Protein AF-A0A4Q6AWX2-F1 (afdb_monomer)

pLDDT: mean 88.72, std 8.05, range [54.59, 96.94]

Solvent-accessible surface area (backbone atoms only — not comparable to full-atom values): 6377 Å² total; per-residue (Å²): 136,73,80,95,66,71,98,64,73,82,87,63,81,78,70,78,75,79,71,51,75,69,52,51,56,57,70,70,48,86,83,80,77,82,81,88,83,80,59,59,42,78,63,57,87,61,71,85,36,51,67,72,68,32,60,77,82,61,52,81,91,46,31,56,68,40,42,55,77,80,29,90,43,68,51,78,69,59,58,80,82,46,77,74,52,73,66,59,58,59,72,76,112

Mean predicted aligned error: 7.88 Å

Radius of gyration: 19.4 Å; Cα contacts (8 Å, |Δi|>4): 46; chains: 1; bounding box: 30×40×50 Å

Foldseek 3Di:
DCPPDDPDCPPDDPDDPDDPPVVVVVVPDDPPDDDDDFDDEQDQQDPVCDVPQHDVPDDSLCSLVSRCVPGVDYHDPVVVVPNDDPVRVVVSD

Sequence (93 aa):
MHFGRVADEKGLDLSLPHPGKRTEGFLKLPHEGRGLIYCGAPIWSCKDWSGTVYPTKARPSEYLRHYAKHYPTVELNSSFYSIPTPDQVRRLW

Secondary structure (DSSP, 8-state):
--TT--S--TT---PPPPPPHHHHHHHTS---SPPPP--EES-S--GGGBTTTB-TT--GGGHHHHHTTT-SEE---HHHH-PPPHHHHHTT-

Structure (mmCIF, N/CA/C/O backbone):
data_AF-A0A4Q6AWX2-F1
#
_entry.id   AF-A0A4Q6AWX2-F1
#
loop_
_atom_site.group_PDB
_atom_site.id
_atom_site.type_symbol
_atom_site.label_atom_id
_atom_site.label_alt_id
_atom_site.label_comp_id
_atom_site.label_asym_id
_atom_site.label_entity_id
_atom_site.label_seq_id
_atom_site.pdbx_PDB_ins_code
_atom_site.Cartn_x
_atom_site.Cartn_y
_atom_site.Cartn_z
_atom_site.occupancy
_atom_site.B_iso_or_equiv
_atom_site.auth_seq_id
_atom_site.auth_comp_id
_atom_site.auth_asym_id
_atom_site.auth_atom_id
_atom_site.pdbx_PDB_model_num
ATOM 1 N N . MET A 1 1 ? 8.482 15.967 -7.866 1.00 54.59 1 MET A N 1
ATOM 2 C CA . MET A 1 1 ? 9.066 14.831 -8.615 1.00 54.59 1 MET A CA 1
ATOM 3 C C . MET A 1 1 ? 8.392 14.756 -9.976 1.00 54.59 1 MET A C 1
ATOM 5 O O . MET A 1 1 ? 7.173 14.824 -10.018 1.00 54.59 1 MET A O 1
ATOM 9 N N . HIS A 1 2 ? 9.158 14.652 -11.064 1.00 67.62 2 HIS A N 1
ATOM 10 C CA . HIS A 1 2 ? 8.639 14.484 -12.433 1.00 67.62 2 HIS A CA 1
ATOM 11 C C . HIS A 1 2 ? 8.989 13.089 -12.970 1.00 67.62 2 HIS A C 1
ATOM 13 O O . HIS A 1 2 ? 9.551 12.948 -14.050 1.00 67.62 2 HIS A O 1
ATOM 19 N N . PHE A 1 3 ? 8.728 12.055 -12.169 1.00 68.69 3 PHE A N 1
ATOM 20 C CA . PHE A 1 3 ? 8.998 10.679 -12.573 1.00 68.69 3 PHE A CA 1
ATOM 21 C C . PHE A 1 3 ? 8.047 10.272 -13.705 1.00 68.69 3 PHE A C 1
ATOM 23 O O . PHE A 1 3 ? 6.855 10.563 -13.628 1.00 68.69 3 PHE A O 1
ATOM 30 N N . GLY A 1 4 ? 8.577 9.652 -14.762 1.00 75.44 4 GLY A N 1
ATOM 31 C CA . GLY A 1 4 ? 7.789 9.221 -15.925 1.00 75.44 4 GLY A CA 1
ATOM 32 C C . GLY A 1 4 ? 7.209 10.353 -16.784 1.00 75.44 4 GLY A C 1
ATOM 33 O O . GLY A 1 4 ? 6.418 10.083 -17.681 1.00 75.44 4 GLY A O 1
ATOM 34 N N . ARG A 1 5 ? 7.576 11.619 -16.532 1.00 81.44 5 ARG A N 1
ATOM 35 C CA . ARG A 1 5 ? 7.094 12.752 -17.328 1.00 81.44 5 ARG A CA 1
ATOM 36 C C . ARG A 1 5 ? 7.901 12.861 -18.620 1.00 81.44 5 ARG A C 1
ATOM 38 O O . ARG A 1 5 ? 9.110 13.071 -18.569 1.00 81.44 5 ARG A O 1
ATOM 45 N N . VAL A 1 6 ? 7.220 12.782 -19.757 1.00 85.31 6 VAL A N 1
ATOM 46 C CA . VAL A 1 6 ? 7.783 13.117 -21.071 1.00 85.31 6 VAL A CA 1
ATOM 47 C C . VAL A 1 6 ? 7.440 14.562 -21.435 1.00 85.31 6 VAL A C 1
ATOM 49 O O . VAL A 1 6 ? 6.461 15.117 -20.935 1.00 85.31 6 VAL A O 1
ATOM 52 N N . ALA A 1 7 ? 8.290 15.198 -22.240 1.00 85.50 7 ALA A N 1
ATOM 53 C CA . ALA A 1 7 ? 8.069 16.571 -22.700 1.00 85.50 7 ALA A CA 1
ATOM 54 C C . ALA A 1 7 ? 7.002 16.655 -23.808 1.00 85.50 7 ALA A C 1
ATOM 56 O O . ALA A 1 7 ? 6.317 17.667 -23.907 1.00 85.50 7 ALA A O 1
ATOM 57 N N . ASP A 1 8 ? 6.877 15.590 -24.602 1.00 86.88 8 ASP A N 1
ATOM 58 C CA . ASP A 1 8 ? 5.896 15.387 -25.668 1.00 86.88 8 ASP A CA 1
ATOM 59 C C . ASP A 1 8 ? 5.576 13.884 -25.708 1.00 86.88 8 ASP A C 1
ATOM 61 O O . ASP A 1 8 ? 6.480 13.048 -25.641 1.00 86.88 8 ASP A O 1
ATOM 65 N N . GLU A 1 9 ? 4.296 13.535 -25.745 1.00 84.56 9 GLU A N 1
ATOM 66 C CA . GLU A 1 9 ? 3.796 12.164 -25.835 1.00 84.56 9 GLU A CA 1
ATOM 67 C C . GLU A 1 9 ? 3.836 11.586 -27.261 1.00 84.56 9 GLU A C 1
ATOM 69 O O . GLU A 1 9 ? 3.617 10.386 -27.454 1.00 84.56 9 GLU A O 1
ATOM 74 N N . LYS A 1 10 ? 4.116 12.409 -28.280 1.00 88.88 10 LYS A N 1
ATOM 75 C CA . LYS A 1 10 ? 4.179 11.953 -29.672 1.00 88.88 10 LYS A CA 1
ATOM 76 C C . LYS A 1 10 ? 5.287 10.921 -29.876 1.00 88.88 10 LYS A C 1
ATOM 78 O O . LYS A 1 10 ? 6.461 11.174 -29.625 1.00 88.88 10 LYS A O 1
ATOM 83 N N . GLY A 1 11 ? 4.901 9.762 -30.408 1.00 84.38 11 GLY A N 1
ATOM 84 C CA . GLY A 1 11 ? 5.815 8.650 -30.682 1.00 84.38 11 GLY A CA 1
ATOM 85 C C . GLY A 1 11 ? 6.116 7.771 -29.467 1.00 84.38 11 GLY A C 1
ATOM 86 O O . GLY A 1 11 ? 6.957 6.882 -29.573 1.00 84.38 11 GLY A O 1
ATOM 87 N N . LEU A 1 12 ? 5.437 7.989 -28.334 1.00 88.88 12 LEU A N 1
ATOM 88 C CA . LEU A 1 12 ? 5.546 7.100 -27.187 1.00 88.88 12 LEU A CA 1
ATOM 89 C C . LEU A 1 12 ? 4.904 5.749 -27.520 1.00 88.88 12 LEU A C 1
ATOM 91 O O . LEU A 1 12 ? 3.699 5.654 -27.762 1.00 88.88 12 LEU A O 1
ATOM 95 N N . ASP A 1 13 ? 5.717 4.699 -27.516 1.00 87.44 13 ASP A N 1
ATOM 96 C CA . ASP A 1 13 ? 5.214 3.335 -27.568 1.00 87.44 13 ASP A CA 1
ATOM 97 C C . ASP A 1 13 ? 4.634 2.969 -26.197 1.00 87.44 13 ASP A C 1
ATOM 99 O O . ASP A 1 13 ? 5.357 2.762 -25.223 1.00 87.44 13 ASP A O 1
ATOM 103 N N . LEU A 1 14 ? 3.304 2.954 -26.124 1.00 88.06 14 LEU A N 1
ATOM 104 C CA . LEU A 1 14 ? 2.541 2.557 -24.941 1.00 88.06 14 LEU A CA 1
ATOM 105 C C . LEU A 1 14 ? 2.154 1.074 -24.968 1.00 88.06 14 LEU A C 1
ATOM 107 O O . LEU A 1 14 ? 1.359 0.632 -24.134 1.00 88.06 14 LEU A O 1
ATOM 111 N N . SER A 1 15 ? 2.665 0.304 -25.932 1.00 91.69 15 SER A N 1
ATOM 112 C CA . SER A 1 15 ? 2.433 -1.130 -25.952 1.00 91.69 15 SER A CA 1
ATOM 113 C C . SER A 1 15 ? 3.045 -1.774 -24.710 1.00 91.69 15 SER A C 1
ATOM 115 O O . SER A 1 15 ? 4.134 -1.430 -24.243 1.00 91.69 15 SER A O 1
ATOM 117 N N . LEU A 1 16 ? 2.304 -2.714 -24.128 1.00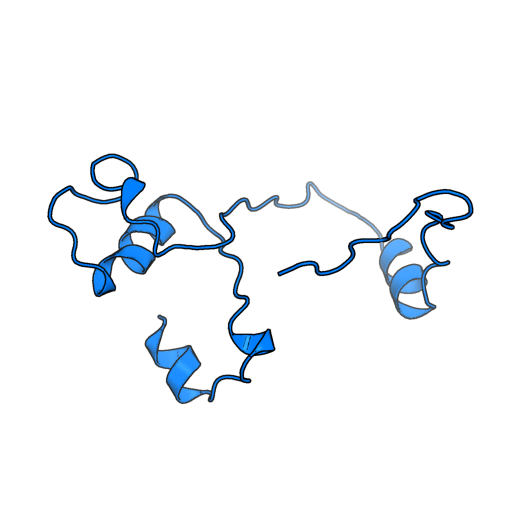 86.56 16 LEU A N 1
ATOM 118 C CA . LEU A 1 16 ? 2.854 -3.536 -23.065 1.00 86.56 16 LEU A CA 1
ATOM 119 C C . LEU A 1 16 ? 3.934 -4.438 -23.674 1.00 86.56 16 LEU A C 1
ATOM 121 O O . LEU A 1 16 ? 3.699 -5.026 -24.735 1.00 86.56 16 LEU A O 1
ATOM 125 N N . PRO A 1 17 ? 5.094 -4.597 -23.014 1.00 88.00 17 PRO A N 1
ATOM 126 C CA . PRO A 1 17 ? 6.113 -5.510 -23.500 1.00 88.00 17 PRO A CA 1
ATOM 127 C C . PRO A 1 17 ? 5.548 -6.929 -23.559 1.00 88.00 17 PRO A C 1
ATOM 129 O O . PRO A 1 17 ? 4.696 -7.311 -22.747 1.00 88.00 17 PRO A O 1
ATOM 132 N N . HIS A 1 18 ? 6.055 -7.734 -24.496 1.00 89.31 18 HIS A N 1
ATOM 133 C CA . HIS A 1 18 ? 5.698 -9.146 -24.525 1.00 89.31 18 HIS A CA 1
ATOM 134 C C . HIS A 1 18 ? 6.038 -9.782 -23.167 1.00 89.31 18 HIS A C 1
ATOM 136 O O . HIS A 1 18 ? 7.134 -9.539 -22.644 1.00 89.31 18 HIS A O 1
ATOM 142 N N . PRO A 1 19 ? 5.128 -10.569 -22.567 1.00 90.31 19 PRO A N 1
ATOM 143 C CA . PRO A 1 19 ? 5.400 -11.208 -21.292 1.00 90.31 19 PRO A CA 1
ATOM 144 C C . PRO A 1 19 ? 6.679 -12.046 -21.379 1.00 90.31 19 PRO A C 1
ATOM 146 O O . PRO A 1 19 ? 6.881 -12.793 -22.327 1.00 90.31 19 PRO A O 1
ATOM 149 N N . GLY A 1 20 ? 7.564 -11.946 -20.388 1.00 92.00 20 GLY A N 1
ATOM 150 C CA . GLY A 1 20 ? 8.725 -12.836 -20.330 1.00 92.00 20 GLY A CA 1
ATOM 151 C C . GLY A 1 20 ? 8.305 -14.290 -20.075 1.00 92.00 20 GLY A C 1
ATOM 152 O O . GLY A 1 20 ? 7.233 -14.545 -19.525 1.00 92.00 20 GLY A O 1
ATOM 153 N N . LYS A 1 21 ? 9.196 -15.253 -20.359 1.00 92.25 21 LYS A N 1
ATOM 154 C CA . LYS A 1 21 ? 8.947 -16.706 -20.191 1.00 92.25 21 LYS A CA 1
ATOM 155 C C . LYS A 1 21 ? 8.319 -17.087 -18.841 1.00 92.25 21 LYS A C 1
ATOM 157 O O . LYS A 1 21 ? 7.466 -17.967 -18.776 1.00 92.25 21 LYS A O 1
ATOM 162 N N . ARG A 1 22 ? 8.732 -16.420 -17.752 1.00 90.12 22 ARG A N 1
ATOM 163 C CA . ARG A 1 22 ? 8.173 -16.637 -16.405 1.00 90.12 22 ARG A CA 1
ATOM 164 C C . ARG A 1 22 ? 6.699 -16.232 -16.326 1.00 90.12 22 ARG A C 1
ATOM 166 O O . ARG A 1 22 ? 5.896 -16.982 -15.780 1.00 90.12 22 ARG A O 1
ATOM 173 N N . THR A 1 23 ? 6.357 -15.063 -16.861 1.00 91.06 23 THR A N 1
ATOM 174 C CA . THR A 1 23 ? 4.984 -14.546 -16.882 1.00 91.06 23 THR A CA 1
ATOM 175 C C . THR A 1 23 ? 4.104 -15.399 -17.784 1.00 91.06 23 THR A C 1
ATOM 177 O O . THR A 1 23 ? 3.010 -15.766 -17.375 1.00 91.06 23 THR A O 1
ATOM 180 N N . GLU A 1 24 ? 4.592 -15.797 -18.961 1.00 91.19 24 GLU A N 1
ATOM 181 C CA . GLU A 1 24 ? 3.862 -16.724 -19.834 1.00 91.19 24 GLU A CA 1
ATOM 182 C C . GLU A 1 24 ? 3.547 -18.052 -19.138 1.00 91.19 24 GLU A C 1
ATOM 184 O O . GLU A 1 24 ? 2.438 -18.564 -19.263 1.00 91.19 24 GLU A O 1
ATOM 189 N N . GLY A 1 25 ? 4.512 -18.609 -18.397 1.00 89.75 25 GLY A N 1
ATOM 190 C CA . GLY A 1 25 ? 4.309 -19.827 -17.616 1.00 89.75 25 GLY A CA 1
ATOM 191 C C . GLY A 1 25 ? 3.226 -19.658 -16.552 1.00 89.75 25 GLY A C 1
ATOM 192 O O . GLY A 1 25 ? 2.349 -20.507 -16.443 1.00 89.75 25 GLY A O 1
ATOM 193 N N . PHE A 1 26 ? 3.248 -18.539 -15.819 1.00 87.00 26 PHE A N 1
ATOM 194 C CA . PHE A 1 26 ? 2.239 -18.219 -14.807 1.00 87.00 26 PHE A CA 1
ATOM 195 C C . PHE A 1 26 ? 0.838 -18.043 -15.405 1.00 87.00 26 PHE A C 1
ATOM 197 O O . PHE A 1 26 ? -0.126 -18.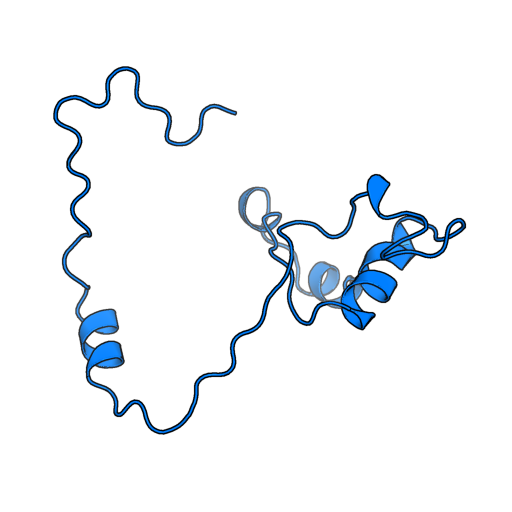585 -14.878 1.00 87.00 26 PHE A O 1
ATOM 204 N N . LEU A 1 27 ? 0.717 -17.324 -16.525 1.00 86.50 27 LEU A N 1
ATOM 205 C CA . LEU A 1 27 ? -0.575 -17.071 -17.171 1.00 86.50 27 LEU A CA 1
ATOM 206 C C . LEU A 1 27 ? -1.241 -18.351 -17.695 1.00 86.50 27 LEU A C 1
ATOM 208 O O . LEU A 1 27 ? -2.466 -18.404 -17.758 1.00 86.50 27 LEU A O 1
ATOM 212 N N . LYS A 1 28 ? -0.449 -19.375 -18.041 1.00 88.88 28 LYS A N 1
ATOM 213 C CA . LYS A 1 28 ? -0.926 -20.696 -18.484 1.00 88.88 28 LYS A CA 1
ATOM 214 C C . LYS A 1 28 ? -1.373 -21.606 -17.336 1.00 88.88 28 LYS A C 1
ATOM 216 O O . LYS A 1 28 ? -1.929 -22.667 -17.613 1.00 88.88 28 LYS A O 1
ATOM 221 N N . LEU A 1 29 ? -1.103 -21.245 -16.079 1.00 86.88 29 LEU A N 1
ATOM 222 C CA . LEU A 1 29 ? -1.567 -22.028 -14.937 1.00 86.88 29 LEU A CA 1
ATOM 223 C C . LEU A 1 29 ? -3.103 -22.002 -14.873 1.00 86.88 29 LEU A C 1
ATOM 225 O O . LEU A 1 29 ? -3.710 -20.997 -15.245 1.00 86.88 29 LEU A O 1
ATOM 229 N N . PRO A 1 30 ? -3.746 -23.089 -14.417 1.00 84.44 30 PRO A N 1
ATOM 230 C CA . PRO A 1 30 ? -5.188 -23.104 -14.226 1.00 84.44 30 PRO A CA 1
ATOM 231 C C . PRO A 1 30 ? -5.587 -22.057 -13.180 1.00 84.44 30 PRO A C 1
ATOM 233 O O . PRO A 1 30 ? -5.105 -22.068 -12.047 1.00 84.44 30 PRO A O 1
ATOM 236 N N . HIS A 1 31 ? -6.481 -21.149 -13.569 1.00 76.00 31 HIS A N 1
ATOM 237 C CA . HIS A 1 31 ? -7.057 -20.139 -12.682 1.00 76.00 31 HIS A CA 1
ATOM 238 C C . HIS A 1 31 ? -8.376 -20.674 -12.122 1.00 76.00 31 HIS A C 1
ATOM 240 O O . HIS A 1 31 ? -9.455 -20.326 -12.598 1.00 76.00 31 HIS A O 1
ATOM 246 N N . GLU A 1 32 ? -8.294 -21.582 -11.153 1.00 73.88 32 GLU A N 1
ATOM 247 C CA . GLU A 1 32 ? -9.472 -22.123 -10.470 1.00 73.88 32 GLU A CA 1
ATOM 248 C C . GLU A 1 32 ? -9.821 -21.273 -9.236 1.00 73.88 32 GLU A C 1
ATOM 250 O O . GLU A 1 32 ? -8.977 -21.007 -8.381 1.00 73.88 32 GLU A O 1
ATOM 255 N N . GLY A 1 33 ? -11.084 -20.844 -9.134 1.00 71.88 33 GLY A N 1
ATOM 256 C CA . GLY A 1 33 ? -11.610 -20.072 -8.001 1.00 71.88 33 GLY A CA 1
ATOM 257 C C . GLY A 1 33 ? -11.776 -18.568 -8.259 1.00 71.88 33 GLY A C 1
ATOM 258 O O . GLY A 1 33 ? -11.355 -18.020 -9.275 1.00 71.88 33 GLY A O 1
ATOM 259 N N . ARG A 1 34 ? -12.443 -17.875 -7.326 1.00 78.50 34 ARG A N 1
ATOM 260 C CA . ARG A 1 34 ? -12.504 -16.405 -7.312 1.00 78.50 34 ARG A CA 1
ATOM 261 C C . ARG A 1 34 ? -11.255 -15.886 -6.603 1.00 78.50 34 ARG A C 1
ATOM 263 O O . ARG A 1 34 ? -11.075 -16.168 -5.421 1.00 78.50 34 ARG A 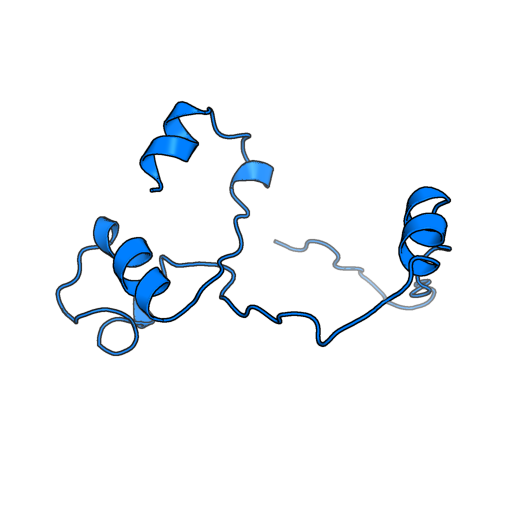O 1
ATOM 270 N N . GLY A 1 35 ? -10.409 -15.139 -7.311 1.00 77.88 35 GLY A N 1
ATOM 271 C CA . GLY A 1 35 ? -9.258 -14.471 -6.702 1.00 77.88 35 GLY A CA 1
ATOM 272 C C . GLY A 1 35 ? -9.697 -13.515 -5.589 1.00 77.88 35 GLY A C 1
ATOM 273 O O . GLY A 1 35 ? -10.700 -12.812 -5.724 1.00 77.88 35 GLY A O 1
ATOM 274 N N . LEU A 1 36 ? -8.954 -13.494 -4.483 1.00 86.00 36 LEU A N 1
ATOM 275 C CA . LEU A 1 36 ? -9.164 -12.517 -3.417 1.00 86.00 36 LEU A CA 1
ATOM 276 C C . LEU A 1 36 ? -8.587 -11.171 -3.862 1.00 86.00 36 LEU A C 1
ATOM 278 O O . LEU A 1 36 ? -7.403 -11.071 -4.180 1.00 86.00 36 LEU A O 1
ATOM 282 N N . ILE A 1 37 ? -9.431 -10.142 -3.886 1.00 89.50 37 ILE A N 1
ATOM 283 C CA . ILE A 1 37 ? -9.015 -8.766 -4.159 1.00 89.50 37 ILE A CA 1
ATOM 284 C C . ILE A 1 37 ? -8.861 -8.057 -2.818 1.00 89.50 37 ILE A C 1
ATOM 286 O O . ILE A 1 37 ? -9.811 -7.974 -2.040 1.00 89.50 37 ILE A O 1
ATOM 290 N N . TYR A 1 38 ? -7.666 -7.531 -2.565 1.00 93.25 38 TYR A N 1
ATOM 291 C CA . TYR A 1 38 ? -7.376 -6.716 -1.395 1.00 93.25 38 TYR A CA 1
ATOM 292 C C . TYR A 1 38 ? -7.124 -5.272 -1.818 1.00 93.25 38 TYR A C 1
ATOM 294 O O . TYR A 1 38 ? -6.345 -5.022 -2.737 1.00 93.25 38 TYR A O 1
ATOM 302 N N . CYS A 1 39 ? -7.752 -4.330 -1.120 1.00 94.94 39 CYS A N 1
ATOM 303 C CA . CYS A 1 39 ? -7.634 -2.903 -1.401 1.00 94.94 39 CYS A CA 1
ATOM 304 C C . CYS A 1 39 ? -7.022 -2.166 -0.210 1.00 94.94 39 CYS A C 1
ATOM 306 O O . CYS A 1 39 ? -7.356 -2.435 0.944 1.00 94.94 39 CYS A O 1
ATOM 308 N N . GLY A 1 40 ? -6.168 -1.199 -0.520 1.00 95.50 40 GLY A N 1
ATOM 309 C CA . GLY A 1 40 ? -5.460 -0.382 0.449 1.00 95.50 40 GLY A CA 1
ATOM 310 C C . GLY A 1 40 ? -5.004 0.935 -0.167 1.00 95.50 40 GLY A C 1
ATOM 311 O O . GLY A 1 40 ? -5.216 1.194 -1.349 1.00 95.50 40 GLY A O 1
ATOM 312 N N . ALA A 1 41 ? -4.380 1.768 0.651 1.00 95.12 41 ALA A N 1
ATOM 313 C CA . ALA A 1 41 ? -3.850 3.068 0.298 1.00 95.12 41 ALA A CA 1
ATOM 314 C C . ALA A 1 41 ? -2.321 3.019 0.142 1.00 95.12 41 ALA A C 1
ATOM 316 O O . ALA A 1 41 ? -1.659 2.162 0.741 1.00 95.12 41 ALA A O 1
ATOM 317 N N . PRO A 1 42 ? -1.734 3.984 -0.589 1.00 94.12 42 PRO A N 1
ATOM 318 C CA . PRO A 1 42 ? -0.287 4.064 -0.750 1.00 94.12 42 PRO A CA 1
ATOM 319 C C . PRO A 1 42 ? 0.450 4.584 0.500 1.00 94.12 42 PRO A C 1
ATOM 321 O O . PRO A 1 42 ? 1.666 4.762 0.497 1.00 94.12 42 PRO A O 1
ATOM 324 N N . ILE A 1 43 ? -0.293 4.908 1.562 1.00 93.00 43 ILE A N 1
ATOM 325 C CA . ILE A 1 43 ? 0.207 5.519 2.791 1.00 93.00 43 ILE A CA 1
ATOM 326 C C . ILE A 1 43 ? -0.762 5.231 3.944 1.00 93.00 43 ILE A C 1
ATOM 328 O O . ILE A 1 43 ? -1.969 5.166 3.737 1.00 93.00 43 ILE A O 1
ATOM 332 N N . TRP A 1 44 ? -0.249 5.120 5.171 1.00 94.19 44 TRP A N 1
ATOM 333 C CA . TRP A 1 44 ? -1.065 5.095 6.397 1.00 94.19 44 TRP A CA 1
ATOM 334 C C . TRP A 1 44 ? -0.853 6.347 7.259 1.00 94.19 44 TRP A C 1
ATOM 336 O O . TRP A 1 44 ? -1.645 6.661 8.136 1.00 94.19 44 TRP A O 1
ATOM 346 N N . SER A 1 45 ? 0.200 7.127 7.043 1.00 93.00 45 SER A N 1
ATOM 347 C CA . SER A 1 45 ? 0.513 8.304 7.860 1.00 93.00 45 SER A CA 1
ATOM 348 C C . SER A 1 45 ? -0.288 9.575 7.501 1.00 93.00 45 SER A C 1
ATOM 350 O O . SER A 1 45 ? 0.164 10.687 7.777 1.00 93.00 45 SER A O 1
ATOM 352 N N . CYS A 1 46 ? -1.485 9.443 6.912 1.00 94.25 46 CYS A N 1
ATOM 353 C CA . CYS A 1 46 ? -2.327 10.570 6.494 1.00 94.25 46 CYS A CA 1
ATOM 354 C C . CYS A 1 46 ? -3.100 11.190 7.675 1.00 94.25 46 CYS A C 1
ATOM 356 O O . CYS A 1 46 ? -4.028 10.589 8.212 1.00 94.25 46 CYS A O 1
ATOM 358 N N . LYS A 1 47 ? -2.737 12.414 8.082 1.00 93.88 47 LYS A N 1
ATOM 359 C CA . LYS A 1 47 ? -3.373 13.115 9.218 1.00 93.88 47 LYS A CA 1
ATOM 360 C C . LYS A 1 47 ? -4.835 13.492 8.964 1.00 93.88 47 LYS A C 1
ATOM 362 O O . LYS A 1 47 ? -5.610 13.544 9.917 1.00 93.88 47 LYS A O 1
ATOM 367 N N . ASP A 1 48 ? -5.210 13.703 7.706 1.00 95.19 48 ASP A N 1
ATOM 368 C CA . ASP A 1 48 ? -6.563 14.121 7.312 1.00 95.19 48 ASP A CA 1
ATOM 369 C C . ASP A 1 48 ? -7.616 13.034 7.569 1.00 95.19 48 ASP A C 1
ATOM 371 O O . ASP A 1 48 ? -8.815 1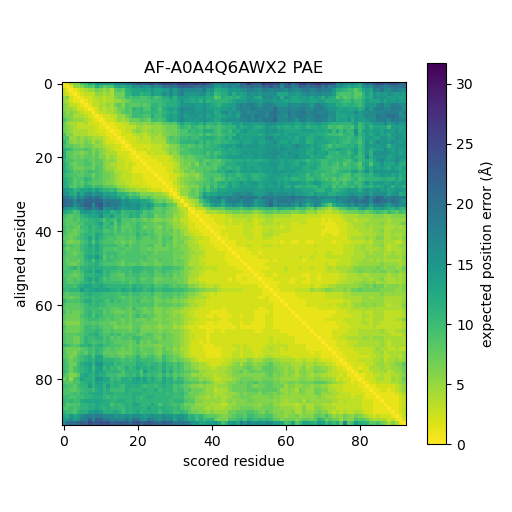3.296 7.544 1.00 95.19 48 ASP A O 1
ATOM 375 N N . TRP A 1 49 ? -7.183 11.808 7.871 1.00 96.12 49 TRP A N 1
ATOM 376 C CA . TRP A 1 49 ? -8.075 10.717 8.259 1.00 96.12 49 TRP A CA 1
ATOM 377 C C . TRP A 1 49 ? -8.424 10.706 9.757 1.00 96.12 49 TRP A C 1
ATOM 379 O O . TRP A 1 49 ? -9.115 9.802 10.237 1.00 96.12 49 TRP A O 1
ATOM 389 N N . SER A 1 50 ? -7.963 11.702 10.517 1.00 96.19 50 SER A N 1
ATOM 390 C CA . SER A 1 50 ? -8.383 11.915 11.902 1.00 96.19 50 SER A CA 1
ATOM 391 C C . SER A 1 50 ? -9.886 12.195 11.981 1.00 96.19 50 SER A C 1
ATOM 393 O O . SER A 1 50 ? -10.411 13.063 11.291 1.00 96.19 50 SER A O 1
ATOM 395 N N . GLY A 1 51 ? -10.594 11.445 12.821 1.00 95.50 51 GLY A N 1
ATOM 396 C CA . GLY A 1 51 ? -12.052 11.476 12.936 1.00 95.50 51 GLY A CA 1
ATOM 397 C C . GLY A 1 51 ? -12.798 10.588 11.934 1.00 95.50 51 GLY A C 1
ATOM 398 O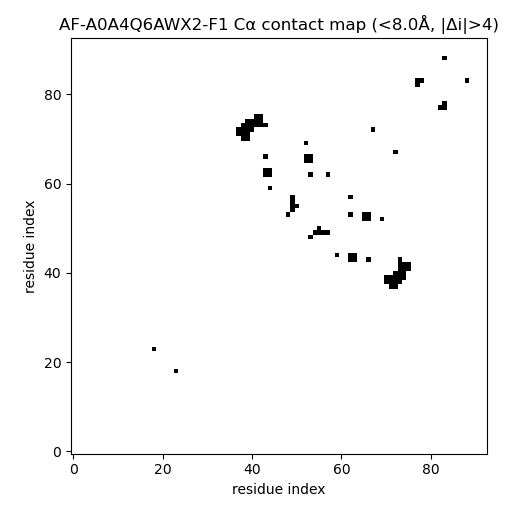 O . GLY A 1 51 ? -14.006 10.431 12.086 1.00 95.50 51 GLY A O 1
ATOM 399 N N . THR A 1 52 ? -12.114 9.981 10.956 1.00 95.00 52 THR A N 1
ATOM 400 C CA . THR A 1 52 ? -12.718 9.047 9.987 1.00 95.00 52 THR A CA 1
ATOM 401 C C . THR A 1 52 ? -12.117 7.648 10.111 1.00 95.00 52 THR A C 1
ATOM 403 O O . THR A 1 52 ? -12.756 6.759 10.667 1.00 95.00 52 THR A O 1
ATOM 406 N N . VAL A 1 53 ? -10.877 7.448 9.656 1.00 95.31 53 VAL A N 1
ATOM 407 C CA . VAL A 1 53 ? -10.144 6.173 9.794 1.00 95.31 53 VAL A CA 1
ATOM 408 C C . VAL A 1 53 ? -9.470 6.080 11.165 1.00 95.31 53 VAL A C 1
ATOM 410 O O . VAL A 1 53 ? -9.319 4.994 11.725 1.00 95.31 53 VAL A O 1
ATOM 413 N N . TYR A 1 54 ? -9.060 7.218 11.734 1.00 96.94 54 TYR A N 1
ATOM 414 C CA . TYR A 1 54 ? -8.366 7.289 13.022 1.00 96.94 54 TYR A CA 1
ATOM 415 C C . TYR A 1 54 ? -9.230 7.977 14.075 1.00 96.94 54 TYR A C 1
ATOM 417 O O . TYR A 1 54 ? -9.914 8.948 13.762 1.00 96.94 54 TYR A O 1
ATOM 425 N N . PRO A 1 55 ? -9.173 7.560 15.350 1.00 96.38 55 PRO A N 1
ATOM 426 C CA . PRO A 1 55 ? -9.708 8.369 16.437 1.00 96.38 55 PRO A CA 1
ATOM 427 C C . PRO A 1 55 ? -9.100 9.775 16.429 1.00 96.38 55 PRO A C 1
ATOM 429 O O . PRO A 1 55 ? -7.909 9.936 16.169 1.00 96.38 55 PRO A O 1
ATOM 432 N N . THR A 1 56 ? -9.884 10.787 16.801 1.00 95.75 56 THR A N 1
ATOM 433 C CA . THR A 1 56 ? -9.461 12.203 16.768 1.00 95.75 56 THR A CA 1
ATOM 434 C C . THR A 1 56 ? -8.210 12.509 17.597 1.00 95.75 56 THR A C 1
ATOM 436 O O . THR A 1 56 ? -7.490 13.461 17.310 1.00 95.75 56 THR A O 1
ATOM 439 N N . LYS A 1 57 ? -7.936 11.696 18.624 1.00 94.75 57 LYS A N 1
ATOM 440 C CA . LYS A 1 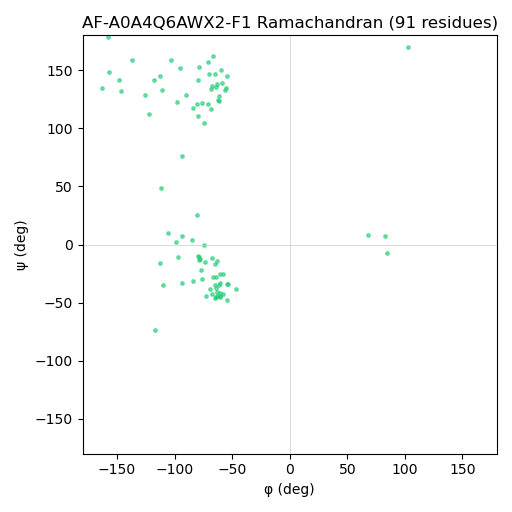57 ? -6.780 11.823 19.525 1.00 94.75 57 LYS A CA 1
ATOM 441 C C . LYS A 1 57 ? -5.685 10.779 19.273 1.00 94.75 57 LYS A C 1
ATOM 443 O O . LYS A 1 57 ? -4.786 10.644 20.099 1.00 94.75 57 LYS A O 1
ATOM 448 N N . ALA A 1 58 ? -5.769 10.011 18.186 1.00 95.62 58 ALA A N 1
ATOM 449 C CA . ALA A 1 58 ? -4.767 8.998 17.876 1.00 95.62 58 ALA A CA 1
ATOM 450 C C . ALA A 1 58 ? -3.404 9.646 17.604 1.00 95.62 58 ALA A C 1
ATOM 452 O O . ALA A 1 58 ? -3.297 10.637 16.874 1.00 95.62 58 ALA A O 1
ATOM 453 N N . ARG A 1 59 ? -2.347 9.066 18.173 1.00 95.56 59 ARG A N 1
ATOM 454 C CA . ARG A 1 59 ? -0.970 9.486 17.906 1.00 95.56 59 ARG A CA 1
ATOM 455 C C . ARG A 1 59 ? -0.507 8.905 16.567 1.00 95.56 59 ARG A C 1
ATOM 457 O O . ARG A 1 59 ? -0.937 7.811 16.207 1.00 95.56 59 ARG A O 1
ATOM 464 N N . PRO A 1 60 ? 0.434 9.552 15.856 1.00 93.31 60 PRO A N 1
ATOM 465 C CA . PRO A 1 60 ? 0.953 9.036 14.586 1.00 93.31 60 PRO A CA 1
ATOM 466 C C . PRO A 1 60 ? 1.502 7.604 14.654 1.00 93.31 60 PRO A C 1
ATOM 468 O O . PRO A 1 60 ? 1.335 6.836 13.710 1.00 93.31 60 PRO A O 1
ATOM 471 N N . SER A 1 61 ? 2.105 7.212 15.783 1.00 92.06 61 SER A N 1
ATOM 472 C CA . SER A 1 61 ? 2.586 5.841 16.011 1.00 92.06 61 SER A CA 1
ATOM 473 C C . SER A 1 61 ? 1.465 4.795 16.060 1.00 92.06 61 SER A C 1
ATOM 475 O O . SER A 1 61 ? 1.727 3.607 15.919 1.00 92.06 61 SER A O 1
ATOM 477 N N . GLU A 1 62 ? 0.215 5.219 16.242 1.00 94.31 62 GLU A N 1
ATOM 478 C CA . GLU A 1 62 ? -0.963 4.353 16.322 1.00 94.31 62 GLU A CA 1
ATOM 479 C C . GLU A 1 62 ? -1.695 4.253 14.976 1.00 94.31 62 GLU A C 1
ATOM 481 O O . GLU A 1 62 ? -2.569 3.398 14.825 1.00 94.31 62 GLU A O 1
ATOM 486 N N . TYR A 1 63 ? -1.347 5.087 13.988 1.00 95.44 63 TYR A N 1
ATOM 487 C CA . TYR A 1 63 ? -2.072 5.176 12.717 1.00 95.44 63 TYR A CA 1
ATOM 488 C C . TYR A 1 63 ? -2.077 3.859 11.954 1.00 95.44 63 TYR A C 1
ATOM 490 O O . TYR A 1 63 ? -3.141 3.442 11.517 1.00 95.44 63 TYR A O 1
ATOM 498 N N . LEU A 1 64 ? -0.942 3.154 11.861 1.00 93.50 64 LEU A N 1
ATOM 499 C CA . LEU A 1 64 ? -0.895 1.863 11.165 1.00 93.50 64 LEU A CA 1
ATOM 500 C C . LEU A 1 64 ? -1.839 0.845 11.814 1.00 93.50 64 LEU A C 1
ATOM 502 O O . LEU A 1 64 ? -2.589 0.157 11.128 1.00 93.50 64 LEU A O 1
ATOM 506 N N . ARG A 1 65 ? -1.864 0.810 13.152 1.00 93.81 65 ARG A N 1
ATOM 507 C CA . ARG A 1 65 ? -2.744 -0.079 13.915 1.00 93.81 65 ARG A CA 1
ATOM 508 C C . ARG A 1 65 ? -4.219 0.246 13.697 1.00 93.81 65 ARG A C 1
ATOM 510 O O . ARG A 1 65 ? -5.039 -0.664 13.682 1.00 93.81 65 ARG A O 1
ATOM 517 N N . HIS A 1 66 ? -4.578 1.523 13.580 1.00 95.88 66 HIS A N 1
ATOM 518 C CA . HIS A 1 66 ? -5.953 1.915 13.271 1.00 95.88 66 HIS A CA 1
ATOM 519 C C . HIS A 1 66 ? -6.308 1.630 11.813 1.00 95.88 66 HIS A C 1
ATOM 521 O O . HIS A 1 66 ? -7.345 1.031 11.555 1.00 95.88 66 HIS A O 1
ATOM 527 N N . TYR A 1 67 ? -5.419 1.966 10.884 1.00 96.25 67 TYR A N 1
ATOM 528 C CA . TYR A 1 67 ? -5.560 1.697 9.460 1.00 96.25 67 TYR A CA 1
ATOM 529 C C . TYR A 1 67 ? -5.818 0.208 9.174 1.00 96.25 67 TYR A C 1
ATOM 531 O O . TYR A 1 67 ? -6.782 -0.127 8.486 1.00 96.25 67 TYR A O 1
ATOM 539 N N . ALA A 1 68 ? -5.034 -0.686 9.787 1.00 95.25 68 ALA A N 1
ATOM 540 C CA . ALA A 1 68 ? -5.134 -2.137 9.607 1.00 95.25 68 ALA A CA 1
ATOM 541 C C . ALA A 1 68 ? -6.471 -2.745 10.079 1.00 95.25 68 ALA A C 1
ATOM 543 O O . ALA A 1 68 ? -6.782 -3.884 9.744 1.00 95.25 68 ALA A O 1
ATOM 544 N N . LYS A 1 69 ? -7.285 -2.003 10.846 1.00 95.00 69 LYS A N 1
ATOM 545 C CA . LYS A 1 69 ? -8.648 -2.431 11.213 1.00 95.00 69 LYS A CA 1
ATOM 546 C C . LYS A 1 69 ? -9.652 -2.261 10.076 1.00 95.00 69 LYS A C 1
ATOM 548 O O . LYS A 1 69 ? -10.705 -2.888 10.112 1.00 95.00 69 LYS A O 1
ATOM 553 N N . HIS A 1 70 ? -9.352 -1.391 9.117 1.00 94.31 70 HIS A N 1
ATOM 554 C CA . HIS A 1 70 ? -10.248 -1.034 8.020 1.00 94.31 70 HIS A CA 1
ATOM 555 C C . HIS A 1 70 ? -9.753 -1.573 6.679 1.00 94.31 70 HIS A C 1
ATOM 557 O O . HIS A 1 70 ? -10.566 -1.963 5.845 1.00 94.31 70 HIS A O 1
ATOM 563 N N . TYR A 1 71 ? -8.433 -1.619 6.485 1.00 95.56 71 TYR A N 1
ATOM 564 C CA . TYR A 1 71 ? -7.821 -1.990 5.216 1.00 95.56 71 TYR A CA 1
ATOM 565 C C . TYR A 1 71 ? -6.819 -3.136 5.396 1.00 95.56 71 TYR A C 1
ATOM 567 O O . TYR A 1 71 ? -5.920 -3.035 6.233 1.00 95.56 71 TYR A O 1
ATOM 575 N N . PRO A 1 72 ? -6.937 -4.215 4.603 1.00 94.62 72 PRO A N 1
ATOM 576 C CA . PRO A 1 72 ? -6.083 -5.395 4.721 1.00 94.62 72 PRO A CA 1
ATOM 577 C C . PRO A 1 72 ? -4.691 -5.222 4.096 1.00 94.62 72 PRO A C 1
ATOM 579 O O . PRO A 1 72 ? -3.820 -6.059 4.322 1.00 94.62 72 PRO A O 1
ATOM 582 N N . THR A 1 73 ? -4.470 -4.179 3.290 1.00 95.75 73 THR A N 1
ATOM 583 C CA . THR A 1 73 ? -3.199 -3.947 2.586 1.00 95.75 73 THR A CA 1
ATOM 584 C C . THR A 1 73 ? -2.767 -2.483 2.630 1.00 95.75 73 THR A C 1
ATOM 586 O O . THR A 1 73 ? -3.574 -1.578 2.853 1.00 95.75 73 THR A O 1
ATOM 589 N N . VAL A 1 74 ? -1.469 -2.246 2.429 1.00 94.06 74 VAL A N 1
ATOM 590 C CA . VAL A 1 74 ? -0.851 -0.918 2.314 1.00 94.06 74 VAL A CA 1
ATOM 591 C C . VAL A 1 74 ? 0.352 -1.001 1.373 1.00 94.06 74 VAL A C 1
ATOM 593 O O . VAL A 1 74 ? 1.075 -1.998 1.390 1.00 94.06 74 VAL A O 1
ATOM 596 N N . GLU A 1 75 ? 0.566 0.019 0.543 1.00 92.62 75 GLU A N 1
ATOM 597 C CA . GLU A 1 75 ? 1.780 0.117 -0.281 1.00 92.62 75 GLU A CA 1
ATOM 598 C C . GLU A 1 75 ? 2.951 0.643 0.559 1.00 92.62 75 GLU A C 1
ATOM 600 O O . GLU A 1 75 ? 2.789 1.545 1.384 1.00 92.62 75 GLU A O 1
ATOM 605 N N . LEU A 1 76 ? 4.150 0.108 0.329 1.00 88.00 76 LEU A N 1
ATOM 606 C CA . LEU A 1 76 ? 5.377 0.573 0.968 1.00 88.00 76 LEU A CA 1
ATOM 607 C C . LEU A 1 76 ? 6.397 0.986 -0.086 1.00 88.00 76 LEU A C 1
ATOM 609 O O . LEU A 1 76 ? 6.974 0.141 -0.761 1.00 88.00 76 LEU A O 1
ATOM 613 N N . ASN A 1 77 ? 6.687 2.285 -0.137 1.00 88.19 77 ASN A N 1
ATOM 614 C CA . ASN A 1 77 ? 7.701 2.850 -1.032 1.00 88.19 77 ASN A CA 1
ATOM 615 C C . ASN A 1 77 ? 9.046 3.107 -0.341 1.00 88.19 77 ASN A C 1
ATOM 617 O O . ASN A 1 77 ? 9.978 3.610 -0.961 1.00 88.19 77 ASN A O 1
ATOM 621 N N . SER A 1 78 ? 9.186 2.770 0.946 1.00 83.12 78 SER A N 1
ATOM 622 C CA . SER A 1 78 ? 10.427 3.008 1.696 1.00 83.12 78 SER A CA 1
ATOM 623 C C . SER A 1 78 ? 11.624 2.252 1.118 1.00 83.12 78 SER A C 1
ATOM 625 O O . SER A 1 78 ? 12.726 2.794 1.106 1.00 83.12 78 SER A O 1
ATOM 627 N N . SER A 1 79 ? 11.402 1.047 0.582 1.00 86.44 79 SER A N 1
ATOM 628 C CA . SER A 1 79 ? 12.428 0.209 -0.056 1.00 86.44 79 SER A CA 1
ATO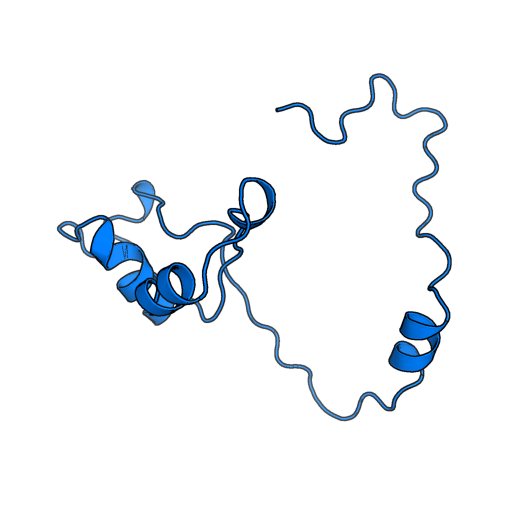M 629 C C . SER A 1 79 ? 13.080 0.864 -1.273 1.00 86.44 79 SER A C 1
ATOM 631 O O . SER A 1 79 ? 14.226 0.552 -1.582 1.00 86.44 79 SER A O 1
ATOM 633 N N . PHE A 1 80 ? 12.386 1.795 -1.931 1.00 86.06 80 PHE A N 1
ATOM 634 C CA . PHE A 1 80 ? 12.947 2.579 -3.028 1.00 86.06 80 PHE A CA 1
ATOM 635 C C . PHE A 1 80 ? 14.090 3.489 -2.558 1.00 86.06 80 PHE A C 1
ATOM 637 O O . PHE A 1 80 ? 15.057 3.696 -3.284 1.00 86.06 80 PHE A O 1
ATOM 644 N N . TYR A 1 81 ? 13.989 4.021 -1.337 1.00 86.00 81 TYR A N 1
ATOM 645 C CA . TYR A 1 81 ? 14.987 4.928 -0.769 1.00 86.00 81 TYR A CA 1
ATOM 646 C C . TYR A 1 81 ? 16.038 4.191 0.062 1.00 86.00 81 TYR A C 1
ATOM 648 O O . TYR A 1 81 ? 17.188 4.617 0.117 1.00 86.00 81 TYR A O 1
ATOM 656 N N . SER A 1 82 ? 15.647 3.109 0.736 1.00 89.12 82 SER A N 1
ATOM 657 C CA . SER A 1 82 ? 16.552 2.264 1.510 1.00 89.12 82 SER A CA 1
ATOM 658 C C . SER A 1 82 ? 15.912 0.912 1.805 1.00 89.12 82 SER A C 1
ATOM 660 O O . SER A 1 82 ? 14.760 0.840 2.239 1.00 89.12 82 SER A O 1
ATOM 662 N N . ILE A 1 83 ? 16.670 -0.167 1.613 1.00 92.75 83 ILE A N 1
ATOM 663 C CA . ILE A 1 83 ? 16.221 -1.514 1.967 1.00 92.75 83 ILE A CA 1
ATOM 664 C C . ILE A 1 83 ? 16.201 -1.644 3.498 1.00 92.75 83 ILE A C 1
ATOM 666 O O . ILE A 1 83 ? 17.248 -1.480 4.130 1.00 92.75 83 ILE A O 1
ATOM 670 N N . PRO A 1 84 ? 15.042 -1.939 4.116 1.00 88.50 84 PRO A N 1
ATOM 671 C CA . PRO A 1 84 ? 14.957 -2.044 5.564 1.00 88.50 84 PRO A CA 1
ATOM 672 C C . PRO A 1 84 ? 15.688 -3.289 6.076 1.00 88.50 84 PRO A C 1
ATOM 674 O O . PRO A 1 84 ? 15.682 -4.346 5.443 1.00 88.50 84 PRO A O 1
ATOM 677 N N . THR A 1 85 ? 16.272 -3.190 7.268 1.00 92.81 85 THR A N 1
ATOM 678 C CA . THR A 1 85 ? 16.806 -4.355 7.977 1.00 92.81 85 THR A CA 1
ATOM 679 C C . THR A 1 85 ? 15.665 -5.241 8.492 1.00 92.81 85 THR A C 1
ATOM 681 O O . THR A 1 85 ? 14.558 -4.749 8.743 1.00 92.81 85 THR A O 1
ATOM 684 N N . PRO A 1 86 ? 15.910 -6.540 8.740 1.00 92.31 86 PRO A N 1
ATOM 685 C CA . PRO A 1 86 ? 14.906 -7.416 9.342 1.00 92.31 86 PRO A CA 1
ATOM 686 C C . PRO A 1 86 ? 14.330 -6.884 10.667 1.00 92.31 86 PRO A C 1
ATOM 688 O O . PRO A 1 86 ? 13.146 -7.069 10.935 1.00 92.31 86 PRO A O 1
ATOM 691 N N . ASP A 1 87 ? 15.131 -6.185 11.480 1.00 93.69 87 ASP A N 1
ATOM 692 C CA . ASP A 1 87 ? 14.661 -5.560 12.725 1.00 93.69 87 ASP A CA 1
ATOM 693 C C . ASP A 1 87 ? 13.719 -4.381 12.485 1.00 93.69 87 ASP A C 1
ATOM 695 O O . ASP A 1 87 ? 12.739 -4.218 13.211 1.00 93.69 87 ASP A O 1
ATOM 699 N N . GLN A 1 88 ? 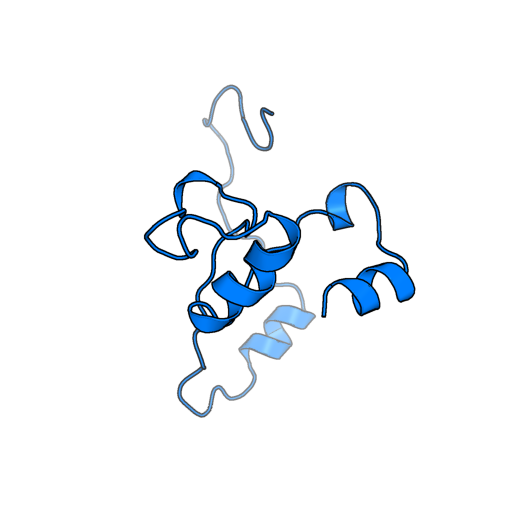13.988 -3.564 11.463 1.00 87.62 88 GLN A N 1
ATOM 700 C CA . GLN A 1 88 ? 13.087 -2.478 11.079 1.00 87.62 88 GLN A CA 1
ATOM 701 C C . GLN A 1 88 ? 11.741 -3.028 10.610 1.00 87.62 88 GLN A C 1
ATOM 703 O O . GLN A 1 88 ? 10.707 -2.492 10.997 1.00 87.62 88 GLN A O 1
ATOM 708 N N . VAL A 1 89 ? 11.749 -4.126 9.847 1.00 86.81 89 VAL A N 1
ATOM 709 C CA . VAL A 1 89 ? 10.518 -4.800 9.411 1.00 86.81 89 VAL A CA 1
ATOM 710 C C . VAL A 1 89 ? 9.745 -5.357 10.605 1.00 86.81 89 VAL A C 1
ATOM 712 O O . VAL A 1 89 ? 8.542 -5.144 10.693 1.00 86.81 89 VAL A O 1
ATOM 715 N N . ARG A 1 90 ? 10.417 -6.013 11.559 1.00 88.44 90 ARG A N 1
ATOM 716 C CA . ARG A 1 90 ? 9.764 -6.560 12.761 1.00 88.44 90 ARG A CA 1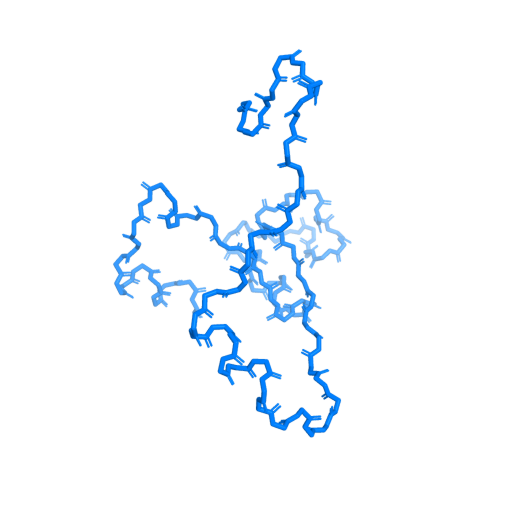
ATOM 717 C C . ARG A 1 90 ? 9.092 -5.497 13.628 1.00 88.44 90 ARG A C 1
ATOM 719 O O . ARG A 1 90 ? 8.075 -5.794 14.226 1.00 88.44 90 ARG A O 1
ATOM 726 N N . ARG A 1 91 ? 9.635 -4.277 13.694 1.00 81.38 91 ARG A N 1
ATOM 727 C CA . ARG A 1 91 ? 9.059 -3.170 14.484 1.00 81.38 91 ARG A CA 1
ATOM 728 C C . ARG A 1 91 ? 7.791 -2.558 13.883 1.00 81.38 91 ARG A C 1
ATOM 730 O O . ARG A 1 91 ? 7.135 -1.778 14.567 1.00 81.38 91 ARG A O 1
ATOM 737 N N . LEU A 1 92 ? 7.493 -2.830 12.612 1.00 70.25 92 LEU A N 1
ATOM 738 C CA . LEU A 1 92 ? 6.288 -2.320 11.949 1.00 70.25 92 LEU A CA 1
ATOM 739 C C . LEU A 1 92 ? 5.021 -3.107 12.329 1.00 70.25 92 LEU A C 1
ATOM 741 O O . LEU A 1 92 ? 3.926 -2.624 12.047 1.00 70.25 92 LEU A O 1
ATOM 745 N N . TRP A 1 93 ? 5.170 -4.271 12.969 1.00 60.91 93 TRP A N 1
ATOM 746 C CA . TRP A 1 93 ? 4.098 -5.192 13.357 1.00 60.91 93 TRP A CA 1
ATOM 747 C C . TRP A 1 93 ? 4.063 -5.378 14.876 1.00 60.91 93 TRP A C 1
ATOM 749 O O . TRP A 1 93 ? 2.947 -5.578 15.403 1.00 60.91 93 TRP A O 1
#